Protein AF-A0AAD6AC60-F1 (afdb_monomer)

Organism: NCBI:txid1090488

Solvent-accessible surface area (backbone atoms only — not comparable to full-atom values): 5391 Å² total; per-residue (Å²): 134,84,88,82,85,74,79,76,89,66,81,82,88,84,65,60,90,94,56,91,72,86,87,78,68,71,71,46,75,47,56,92,82,32,43,63,70,67,43,42,76,73,73,52,81,91,83,61,68,45,66,56,90,97,54,96,60,74,40,74,61,83,78,81,75,80,68,76,76,78,81,73,134

InterPro domains:
  IPR013783 Immunoglobulin-like fold [G3DSA:2.60.40.10] (1-70)

pLDDT: mean 82.87, std 13.87, range [43.88, 95.31]

Sequence (73 aa):
MCFDWGESSDQGVSVLEGEVGWLSCPLFSHPSVYNYSSTQSTGHNLLWYRLPEGHDLEQPLVYRQHLPSAVGP

Mean predicted aligned error: 8.29 Å

Structure (mmCIF, N/CA/C/O backbone):
data_AF-A0AAD6AC60-F1
#
_entry.id   AF-A0AAD6AC60-F1
#
loop_
_atom_site.group_PDB
_atom_site.id
_atom_site.type_symbol
_atom_site.label_atom_id
_atom_site.label_alt_id
_atom_site.label_comp_id
_atom_site.label_asym_id
_atom_site.label_entity_id
_atom_site.label_seq_id
_atom_site.pdbx_PDB_ins_code
_atom_site.Cartn_x
_atom_site.Cartn_y
_atom_site.Cartn_z
_atom_site.occupancy
_atom_site.B_iso_or_equiv
_atom_site.auth_seq_id
_atom_site.auth_comp_id
_atom_site.auth_asym_id
_atom_site.auth_atom_id
_atom_site.pdbx_PDB_model_num
ATOM 1 N N . MET A 1 1 ? 7.486 -17.756 -4.172 1.00 72.75 1 ME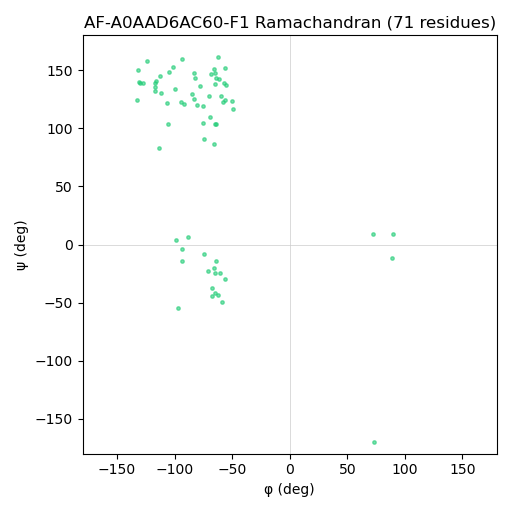T A N 1
ATOM 2 C CA . MET A 1 1 ? 7.548 -17.288 -2.772 1.00 72.75 1 MET A CA 1
ATOM 3 C C . MET A 1 1 ? 7.547 -15.772 -2.835 1.00 72.75 1 MET A C 1
ATOM 5 O O . MET A 1 1 ? 8.305 -15.247 -3.642 1.00 72.75 1 MET A O 1
ATOM 9 N N . CYS A 1 2 ? 6.649 -15.092 -2.124 1.00 82.75 2 CYS A N 1
ATOM 10 C CA . CYS A 1 2 ? 6.607 -13.628 -2.124 1.00 82.75 2 CYS A CA 1
ATOM 11 C C . CYS A 1 2 ? 7.631 -13.083 -1.126 1.00 82.75 2 CYS A C 1
ATOM 13 O O . CYS A 1 2 ? 7.887 -13.723 -0.107 1.00 82.75 2 CYS A O 1
ATOM 15 N N . PHE A 1 3 ? 8.211 -11.923 -1.428 1.00 85.62 3 PHE A N 1
ATOM 16 C CA . PHE A 1 3 ? 8.988 -11.176 -0.447 1.00 85.62 3 PHE A CA 1
ATOM 17 C C . PHE A 1 3 ? 8.022 -10.408 0.446 1.00 85.62 3 PHE A C 1
ATOM 19 O O . PHE A 1 3 ? 7.244 -9.594 -0.052 1.00 85.62 3 PHE A O 1
ATOM 26 N N . ASP A 1 4 ? 8.069 -10.705 1.739 1.00 88.81 4 ASP A N 1
ATOM 27 C CA . ASP A 1 4 ? 7.352 -9.958 2.763 1.00 88.81 4 ASP A CA 1
ATOM 28 C C . ASP A 1 4 ? 8.270 -8.854 3.298 1.00 88.81 4 ASP A C 1
ATOM 30 O O . ASP A 1 4 ? 9.381 -9.124 3.759 1.00 88.81 4 ASP A O 1
ATOM 34 N N . TRP A 1 5 ? 7.817 -7.610 3.166 1.00 86.81 5 TRP A N 1
ATOM 35 C CA . TRP A 1 5 ? 8.544 -6.419 3.605 1.00 86.81 5 TRP A CA 1
ATOM 36 C C . TRP A 1 5 ? 8.145 -5.988 5.023 1.00 86.81 5 TRP A C 1
ATOM 38 O O . TRP A 1 5 ? 8.744 -5.054 5.553 1.00 86.81 5 TRP A O 1
ATOM 48 N N . GLY A 1 6 ? 7.169 -6.664 5.637 1.00 89.25 6 GLY A N 1
ATOM 49 C CA . GLY A 1 6 ? 6.576 -6.272 6.909 1.00 89.25 6 GLY A CA 1
ATOM 50 C C . GLY A 1 6 ? 5.653 -5.054 6.797 1.00 89.25 6 GLY A C 1
ATOM 51 O O . GLY A 1 6 ? 5.291 -4.602 5.709 1.00 89.25 6 GLY A O 1
ATOM 52 N N . GLU A 1 7 ? 5.260 -4.523 7.953 1.00 87.75 7 GLU A N 1
ATOM 53 C CA . GLU A 1 7 ? 4.438 -3.317 8.057 1.00 87.75 7 GLU A CA 1
ATOM 54 C C . GLU A 1 7 ? 5.286 -2.056 7.830 1.00 87.75 7 GLU A C 1
ATOM 56 O O . GLU A 1 7 ? 6.401 -1.938 8.345 1.00 87.75 7 GLU A O 1
ATOM 61 N N . SER A 1 8 ? 4.761 -1.099 7.056 1.00 85.75 8 SER A N 1
ATOM 62 C CA . SER A 1 8 ? 5.437 0.189 6.871 1.00 85.75 8 SER A CA 1
ATOM 63 C C . SER A 1 8 ? 5.503 0.951 8.193 1.00 85.75 8 SER A C 1
ATOM 65 O O . SER A 1 8 ? 4.513 1.041 8.912 1.00 85.75 8 SER A O 1
ATOM 67 N N . SER A 1 9 ? 6.650 1.569 8.478 1.00 83.19 9 SER A N 1
ATOM 68 C CA . SER A 1 9 ? 6.816 2.463 9.629 1.00 83.19 9 SER A CA 1
ATOM 69 C C . SER A 1 9 ? 6.158 3.834 9.444 1.00 83.19 9 SER A C 1
ATOM 71 O O . SER A 1 9 ? 6.166 4.644 10.372 1.00 83.19 9 SER A O 1
ATOM 73 N N . ASP A 1 10 ? 5.658 4.135 8.242 1.00 79.69 10 ASP A N 1
ATOM 74 C CA . ASP A 1 10 ? 4.934 5.377 7.979 1.00 79.69 10 ASP A CA 1
ATOM 75 C C . ASP A 1 10 ? 3.667 5.443 8.846 1.00 79.69 10 ASP A C 1
ATOM 77 O O . ASP A 1 10 ? 3.001 4.433 9.076 1.00 79.69 10 ASP A O 1
ATOM 81 N N . GLN A 1 11 ? 3.321 6.637 9.343 1.00 75.75 11 GLN A N 1
ATOM 82 C CA . GLN A 1 11 ? 2.120 6.799 10.168 1.00 75.75 11 GLN A CA 1
ATOM 83 C C . GLN A 1 11 ? 0.868 6.333 9.415 1.00 75.75 11 GLN A C 1
ATOM 85 O O . GLN A 1 11 ? 0.685 6.637 8.235 1.00 75.75 11 GLN A O 1
ATOM 90 N N . GLY A 1 12 ? -0.017 5.635 10.132 1.00 82.38 12 GLY A N 1
ATOM 91 C CA . GLY A 1 12 ? -1.311 5.218 9.607 1.00 82.38 12 GLY A CA 1
ATOM 92 C C . GLY A 1 12 ? -2.144 6.398 9.098 1.00 82.38 12 GLY A C 1
ATOM 93 O O . GLY A 1 12 ? -2.037 7.529 9.575 1.00 82.38 12 GLY A O 1
ATOM 94 N N . VAL A 1 13 ? -3.008 6.127 8.122 1.00 86.50 13 VAL A N 1
ATOM 95 C CA . VAL A 1 13 ? -3.907 7.137 7.554 1.00 86.50 13 VAL A CA 1
ATOM 96 C C . VAL A 1 13 ? -5.151 7.259 8.432 1.00 86.50 13 VAL A C 1
ATOM 98 O O . VAL A 1 13 ? -5.845 6.275 8.671 1.00 86.50 13 VAL A O 1
ATOM 101 N N . SER A 1 14 ? -5.448 8.475 8.893 1.00 90.50 14 SER A N 1
ATOM 102 C CA . SER A 1 14 ? -6.693 8.794 9.605 1.00 90.50 14 SER A CA 1
ATOM 103 C C . SER A 1 14 ? -7.690 9.448 8.653 1.00 90.50 14 SER A C 1
ATOM 105 O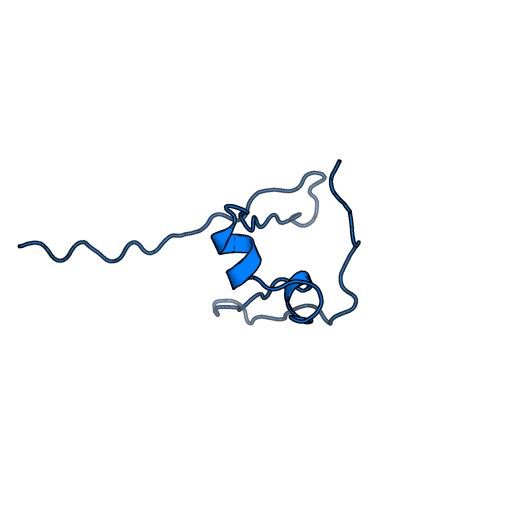 O . SER A 1 14 ? -7.332 10.361 7.911 1.00 90.50 14 SER A O 1
ATOM 107 N N . VAL A 1 15 ? -8.945 9.003 8.688 1.00 90.50 15 VAL A N 1
ATOM 108 C CA . VAL A 1 15 ? -10.036 9.543 7.864 1.00 90.50 15 VAL A CA 1
ATOM 109 C C . VAL A 1 15 ? -11.224 9.815 8.775 1.00 90.50 15 VAL A C 1
ATOM 111 O O . VAL A 1 15 ? -11.498 9.032 9.684 1.00 90.50 15 VAL A O 1
ATOM 114 N N . LEU A 1 16 ? -11.911 10.935 8.554 1.00 95.25 16 LEU A N 1
ATOM 115 C CA . LEU A 1 16 ? -13.140 11.247 9.279 1.00 95.25 16 LEU A CA 1
ATOM 116 C C . LEU A 1 16 ? -14.258 10.285 8.868 1.00 95.25 16 LEU A C 1
ATOM 118 O O . LEU A 1 16 ? -14.342 9.862 7.715 1.00 95.25 16 LEU A O 1
ATOM 122 N N . GLU A 1 17 ? -15.135 9.952 9.811 1.00 94.00 17 GLU A N 1
ATOM 123 C CA . GLU A 1 17 ? -16.285 9.099 9.526 1.00 94.00 17 GLU A CA 1
ATOM 124 C C . GLU A 1 17 ? -17.174 9.735 8.444 1.00 94.00 17 GLU A C 1
ATOM 126 O O . GLU A 1 17 ? -17.565 10.895 8.548 1.00 94.00 17 GLU A O 1
ATOM 131 N N . GLY A 1 18 ? -17.476 8.967 7.393 1.00 93.25 18 GLY A N 1
ATOM 132 C CA . GLY A 1 18 ? -18.269 9.418 6.245 1.00 93.25 18 GLY A CA 1
ATOM 133 C C . GLY A 1 18 ? -17.467 10.068 5.111 1.00 93.25 18 GLY A C 1
ATOM 134 O O . GLY A 1 18 ? -18.005 10.209 4.014 1.00 93.25 18 GLY A O 1
ATOM 135 N N . GLU A 1 19 ? -16.191 10.392 5.328 1.00 94.12 19 GLU A N 1
ATOM 136 C CA . GLU A 1 19 ? -15.328 11.015 4.319 1.00 94.12 19 GLU A CA 1
ATOM 137 C C . GLU A 1 19 ? -14.509 9.989 3.521 1.00 94.12 19 GLU A C 1
ATOM 139 O O . GLU A 1 19 ? -14.285 8.848 3.939 1.00 94.12 19 GLU A O 1
ATOM 144 N N . VAL A 1 20 ? -14.034 10.403 2.344 1.00 89.38 20 VAL A N 1
ATOM 145 C CA . VAL A 1 20 ? -13.167 9.572 1.496 1.00 89.38 20 VAL A CA 1
ATOM 146 C C . VAL A 1 20 ? -11.707 9.711 1.925 1.00 89.38 20 VAL A C 1
ATOM 148 O O . VAL A 1 20 ? -11.174 10.814 2.027 1.00 89.38 20 VAL A O 1
ATOM 151 N N . GLY A 1 21 ? -11.043 8.572 2.118 1.00 88.12 21 GLY A N 1
ATOM 152 C CA . GLY A 1 21 ? -9.607 8.483 2.369 1.00 88.12 21 GLY A CA 1
ATOM 153 C C . GLY A 1 21 ? -8.813 8.068 1.136 1.00 88.12 21 GLY A C 1
ATOM 154 O O . GLY A 1 21 ? -9.310 7.332 0.283 1.00 88.12 21 GLY A O 1
ATOM 155 N N . TRP A 1 22 ? -7.551 8.490 1.083 1.00 87.25 22 TRP A N 1
ATOM 156 C CA . TRP A 1 22 ? -6.601 8.071 0.055 1.00 87.25 22 TRP A CA 1
ATOM 157 C C . TRP A 1 22 ? -5.519 7.195 0.674 1.00 87.25 22 TRP A C 1
ATOM 159 O O . TRP A 1 22 ? -4.918 7.562 1.681 1.00 87.25 22 TRP A O 1
ATOM 169 N N . LEU A 1 23 ? -5.266 6.044 0.052 1.00 87.44 23 LEU A N 1
ATOM 170 C CA . LEU A 1 23 ? -4.188 5.135 0.422 1.00 87.44 23 LEU A CA 1
ATOM 171 C C . LEU A 1 23 ? -3.206 5.025 -0.743 1.00 87.44 23 LEU A C 1
ATOM 173 O O . LEU A 1 23 ? -3.609 4.844 -1.892 1.00 87.44 23 LEU A O 1
ATOM 177 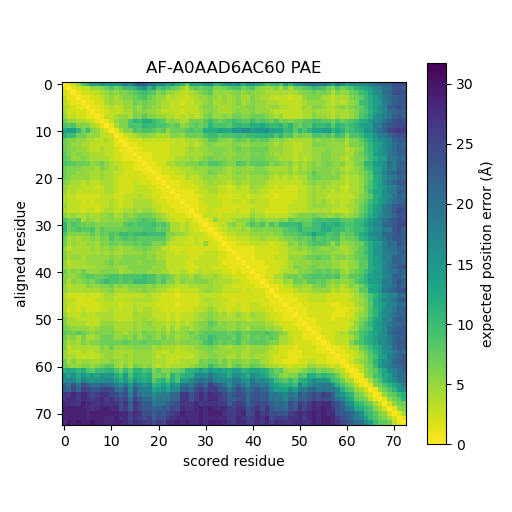N N . SER A 1 24 ? -1.919 5.094 -0.422 1.00 88.75 24 SER A N 1
ATOM 178 C CA . SER A 1 24 ? -0.818 4.894 -1.364 1.00 88.75 24 SER A CA 1
ATOM 179 C C . SER A 1 24 ? -0.022 3.667 -0.936 1.00 88.75 24 SER A C 1
ATOM 181 O O . SER A 1 24 ? 0.199 3.464 0.253 1.00 88.75 24 SER A O 1
ATOM 183 N N . CYS A 1 25 ? 0.401 2.830 -1.887 1.00 89.19 25 CYS A N 1
ATOM 184 C CA . CYS A 1 25 ? 1.204 1.649 -1.567 1.00 89.19 25 CYS A CA 1
ATOM 185 C C . CYS A 1 25 ? 2.652 2.073 -1.243 1.00 89.19 25 CYS A C 1
ATOM 187 O O . CYS A 1 25 ? 3.317 2.614 -2.134 1.00 89.19 25 CYS A O 1
ATOM 189 N N . PRO A 1 26 ? 3.166 1.802 -0.023 1.00 89.56 26 PRO A N 1
ATOM 190 C CA . PRO A 1 26 ? 4.486 2.272 0.413 1.00 89.56 26 PRO A CA 1
ATOM 191 C C . PRO A 1 26 ? 5.650 1.760 -0.441 1.00 89.56 26 PRO A C 1
ATOM 193 O O . PRO A 1 26 ? 6.688 2.414 -0.536 1.00 89.56 26 PRO A O 1
ATOM 196 N N . LEU A 1 27 ? 5.471 0.619 -1.120 1.00 87.62 27 LEU A N 1
ATOM 197 C CA . LEU A 1 27 ? 6.480 0.066 -2.027 1.00 87.62 27 LEU A CA 1
ATOM 198 C C . LEU A 1 27 ? 6.877 1.058 -3.127 1.00 87.62 27 LEU A C 1
ATOM 200 O O . LEU A 1 27 ? 8.024 1.048 -3.558 1.00 87.62 27 LEU A O 1
ATOM 204 N N . PHE A 1 28 ? 5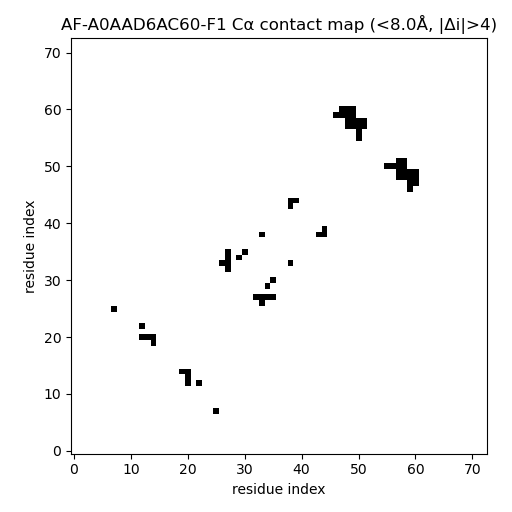.967 1.943 -3.544 1.00 89.81 28 PHE A N 1
ATOM 205 C CA . PHE A 1 28 ? 6.219 2.921 -4.606 1.00 89.81 28 PHE A CA 1
ATOM 206 C C . PHE A 1 28 ? 6.587 4.320 -4.089 1.00 89.81 28 PHE A C 1
ATOM 208 O O . PHE A 1 28 ? 6.781 5.227 -4.898 1.00 89.81 28 PHE A O 1
ATOM 215 N N . SER A 1 29 ? 6.726 4.512 -2.770 1.00 86.38 29 SER A N 1
ATOM 216 C CA . SER A 1 29 ? 7.153 5.794 -2.183 1.00 86.38 29 SER A CA 1
ATOM 217 C C . SER A 1 29 ? 8.586 6.174 -2.580 1.00 86.38 29 SER A C 1
ATOM 219 O O . SER A 1 29 ? 8.928 7.353 -2.624 1.00 86.38 29 SER A O 1
ATOM 221 N N . HIS A 1 30 ? 9.413 5.181 -2.924 1.00 83.56 30 HIS A N 1
ATOM 222 C CA . HIS A 1 30 ? 10.776 5.362 -3.422 1.00 83.56 30 HIS A CA 1
ATOM 223 C C . HIS A 1 30 ? 10.855 4.888 -4.883 1.00 83.56 30 HIS A C 1
ATOM 225 O O . HIS A 1 30 ? 11.264 3.753 -5.140 1.00 83.56 30 HIS A O 1
ATOM 231 N N . PRO A 1 31 ? 10.475 5.733 -5.863 1.00 79.31 31 PRO A N 1
ATOM 232 C CA . PRO A 1 31 ? 10.346 5.330 -7.265 1.00 79.31 31 PRO A CA 1
ATOM 233 C C . PRO A 1 31 ? 11.661 4.893 -7.923 1.00 79.31 31 PRO A C 1
ATOM 235 O O . PRO A 1 31 ? 11.634 4.284 -8.991 1.00 79.31 31 PRO A O 1
ATOM 238 N N . SER A 1 32 ? 12.804 5.190 -7.298 1.00 82.50 32 SER A N 1
ATOM 239 C CA . SER A 1 32 ? 14.121 4.673 -7.683 1.00 82.50 32 SER A CA 1
ATOM 240 C C . SER A 1 32 ? 14.304 3.182 -7.376 1.00 82.50 32 SER A C 1
ATOM 242 O O . SER A 1 32 ? 15.149 2.548 -8.001 1.00 82.50 32 SER A O 1
ATOM 244 N N . VAL A 1 33 ? 13.530 2.628 -6.436 1.00 82.19 33 VAL A N 1
ATOM 245 C CA . VAL A 1 33 ? 13.546 1.207 -6.056 1.00 82.19 33 VAL A CA 1
ATOM 246 C C . VAL A 1 33 ? 12.435 0.456 -6.787 1.00 82.19 33 VAL A C 1
ATOM 248 O O . VAL A 1 33 ? 12.712 -0.495 -7.513 1.00 82.19 33 VAL A O 1
ATOM 251 N N . TYR A 1 34 ? 11.188 0.922 -6.655 1.00 82.12 34 TYR A N 1
ATOM 252 C CA . TYR A 1 34 ? 10.038 0.354 -7.356 1.00 82.12 34 TYR A CA 1
ATOM 253 C C . TYR A 1 34 ? 9.198 1.453 -7.989 1.00 82.12 34 TYR A C 1
ATOM 255 O O . TYR A 1 34 ? 8.695 2.350 -7.317 1.00 82.12 34 TYR A O 1
ATOM 263 N N . ASN A 1 35 ? 8.992 1.348 -9.300 1.00 88.50 35 ASN A N 1
ATOM 264 C CA . ASN A 1 35 ? 8.149 2.266 -10.050 1.00 88.50 35 ASN A CA 1
ATOM 265 C C . ASN A 1 35 ? 6.833 1.581 -10.430 1.00 88.50 35 ASN A C 1
ATOM 267 O O . ASN A 1 35 ? 6.848 0.563 -11.126 1.00 88.50 35 ASN A O 1
ATOM 271 N N . TYR A 1 36 ? 5.704 2.153 -10.005 1.00 88.69 36 TYR A N 1
ATOM 272 C CA . TYR A 1 36 ? 4.385 1.580 -10.276 1.00 88.69 36 TYR A CA 1
ATOM 273 C C . TYR A 1 36 ? 4.110 1.442 -11.779 1.00 88.69 36 TYR A C 1
ATOM 275 O O . TYR A 1 36 ? 3.763 0.358 -12.238 1.00 88.69 36 TYR A O 1
ATOM 283 N N . SER A 1 37 ? 4.333 2.502 -12.559 1.00 88.19 37 SER A N 1
ATOM 284 C CA . SER A 1 37 ? 4.042 2.521 -13.997 1.00 88.19 37 SER A CA 1
ATOM 285 C C .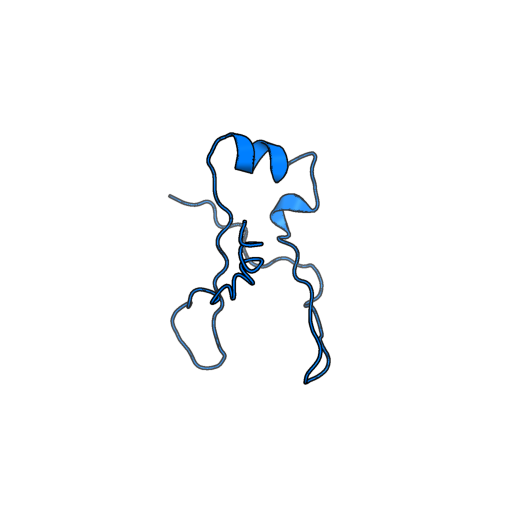 SER A 1 37 ? 4.862 1.489 -14.774 1.00 88.19 37 SER A C 1
ATOM 287 O O . SER A 1 37 ? 4.319 0.771 -15.612 1.00 8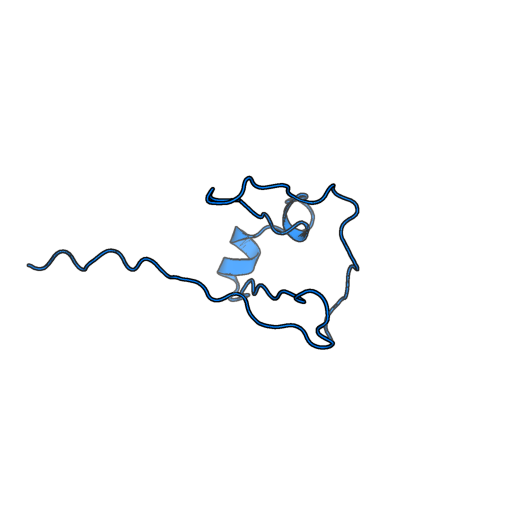8.19 37 SER A O 1
ATOM 289 N N . SER A 1 38 ? 6.158 1.370 -14.473 1.00 89.88 38 SER A N 1
ATOM 290 C CA . SER A 1 38 ? 7.028 0.355 -15.084 1.00 89.88 38 SER A CA 1
ATOM 291 C C . SER A 1 38 ? 6.645 -1.066 -14.659 1.00 89.88 38 SER A C 1
ATOM 293 O O . SER A 1 38 ? 6.699 -1.999 -15.454 1.00 89.88 38 SER A O 1
ATOM 295 N N . THR A 1 39 ? 6.234 -1.247 -13.404 1.00 89.50 39 THR A N 1
ATOM 296 C CA . THR A 1 39 ? 5.799 -2.554 -12.889 1.00 89.50 39 THR A CA 1
ATOM 297 C C . THR A 1 39 ? 4.495 -2.982 -13.565 1.00 89.50 39 THR A C 1
ATOM 299 O O . THR A 1 39 ? 4.384 -4.105 -14.053 1.00 89.50 39 THR A O 1
ATOM 302 N N . GLN A 1 40 ? 3.542 -2.062 -13.703 1.00 90.44 40 GLN A N 1
ATOM 303 C CA . GLN A 1 40 ? 2.268 -2.318 -14.365 1.00 90.44 40 GLN A CA 1
ATOM 304 C C . GLN A 1 40 ? 2.438 -2.634 -15.857 1.00 90.44 40 GLN A C 1
ATOM 306 O O . GLN A 1 40 ? 1.811 -3.563 -16.366 1.00 90.44 40 GLN A O 1
ATOM 311 N N . SER A 1 41 ? 3.311 -1.911 -16.567 1.00 89.69 41 SER A N 1
ATOM 312 C CA . SER A 1 41 ? 3.523 -2.123 -18.008 1.00 89.69 41 SER A CA 1
ATOM 313 C C . SER A 1 41 ? 4.141 -3.485 -18.344 1.00 89.69 41 SER A C 1
ATOM 315 O O . SER A 1 41 ? 3.985 -3.972 -19.461 1.00 89.69 41 SER A O 1
ATOM 317 N N . THR A 1 42 ? 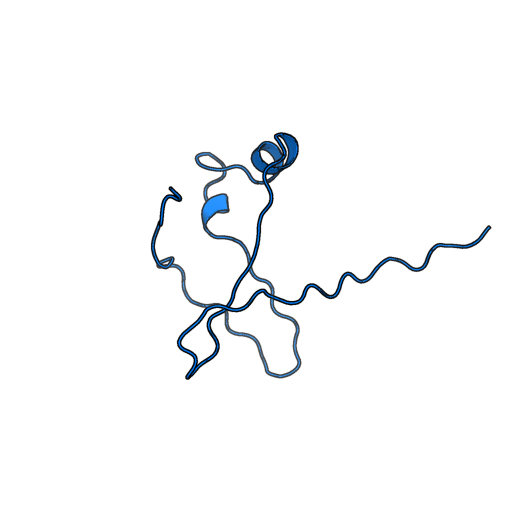4.786 -4.133 -17.372 1.00 91.62 42 THR A N 1
ATOM 318 C CA . THR A 1 42 ? 5.319 -5.500 -17.503 1.00 91.62 42 THR A CA 1
ATOM 319 C C . THR A 1 42 ? 4.306 -6.590 -17.138 1.00 91.62 42 THR A C 1
ATOM 321 O O . THR A 1 42 ? 4.656 -7.768 -17.119 1.00 91.62 42 THR A O 1
ATOM 324 N N . GLY A 1 43 ? 3.047 -6.223 -16.873 1.00 90.44 43 GLY A N 1
ATOM 325 C CA . GLY A 1 43 ? 1.955 -7.161 -16.600 1.00 90.44 43 GLY A CA 1
ATOM 326 C C . GLY A 1 43 ? 1.780 -7.538 -15.127 1.00 90.44 43 GLY A C 1
ATOM 327 O O . GLY A 1 43 ? 0.988 -8.430 -14.823 1.00 90.44 43 GLY A O 1
ATOM 328 N N . HIS A 1 44 ? 2.483 -6.876 -14.204 1.00 88.25 44 HIS A N 1
ATOM 329 C CA . HIS A 1 44 ? 2.275 -7.072 -12.769 1.00 88.25 44 HIS A CA 1
ATOM 330 C C . HIS A 1 44 ? 1.085 -6.241 -12.270 1.00 88.25 44 HIS A C 1
ATOM 332 O O . HIS A 1 44 ? 0.882 -5.103 -12.693 1.00 88.25 44 HIS A O 1
ATOM 338 N N . ASN A 1 45 ? 0.316 -6.797 -11.331 1.00 87.81 45 ASN A N 1
ATOM 339 C CA . ASN A 1 45 ? -0.859 -6.147 -10.748 1.00 87.81 45 ASN A CA 1
ATOM 340 C C . ASN A 1 45 ? -0.629 -5.808 -9.272 1.00 87.81 45 ASN A C 1
ATOM 342 O O . ASN A 1 45 ? -0.001 -6.579 -8.548 1.00 87.81 45 ASN A O 1
ATOM 346 N N . LEU A 1 46 ? -1.186 -4.681 -8.821 1.00 88.56 46 LEU A N 1
ATOM 347 C CA . LEU A 1 46 ? -1.258 -4.321 -7.405 1.00 88.56 46 LEU A CA 1
ATOM 348 C C . LEU A 1 46 ? -2.611 -4.765 -6.841 1.00 88.56 46 LEU A C 1
ATOM 350 O O . LEU A 1 46 ? -3.657 -4.343 -7.330 1.00 88.56 46 LEU A O 1
ATOM 354 N N . LEU A 1 47 ? -2.578 -5.599 -5.804 1.00 89.38 47 LEU A N 1
ATOM 355 C CA . LEU A 1 47 ? -3.760 -6.105 -5.111 1.00 89.38 47 LEU A CA 1
ATOM 356 C C . LEU A 1 47 ? -3.756 -5.596 -3.671 1.00 89.38 47 LEU A C 1
ATOM 358 O O . LEU A 1 47 ? -2.703 -5.557 -3.039 1.00 89.38 47 LEU A O 1
ATOM 362 N N . TRP A 1 48 ? -4.929 -5.235 -3.158 1.00 90.69 48 TRP A N 1
ATOM 363 C CA . TRP A 1 48 ? -5.087 -4.768 -1.786 1.00 90.69 48 TRP A CA 1
ATOM 364 C C . TRP A 1 48 ? -5.982 -5.704 -0.981 1.00 90.69 48 TRP A C 1
ATOM 366 O O . TRP A 1 48 ? -7.094 -6.042 -1.398 1.00 90.69 48 TRP A O 1
ATOM 376 N N . TYR A 1 49 ? -5.503 -6.056 0.205 1.00 91.88 49 TYR A N 1
ATOM 377 C CA . TYR A 1 49 ? -6.214 -6.839 1.205 1.00 91.88 49 TYR A CA 1
ATOM 378 C C . TYR A 1 49 ? -6.255 -6.053 2.515 1.00 91.88 49 TYR A C 1
ATOM 380 O O . TYR A 1 49 ? -5.455 -5.143 2.732 1.00 91.88 49 TYR A O 1
ATOM 388 N N . ARG A 1 50 ? -7.218 -6.380 3.374 1.00 91.38 50 ARG A N 1
ATOM 389 C CA . ARG A 1 50 ? -7.318 -5.852 4.734 1.00 91.38 50 ARG A CA 1
ATOM 390 C C . ARG A 1 50 ? -7.554 -6.987 5.718 1.00 91.38 50 ARG A C 1
ATOM 392 O O . ARG A 1 50 ? -8.247 -7.946 5.383 1.00 91.38 50 ARG A O 1
ATOM 399 N N . LEU A 1 51 ? -7.076 -6.824 6.944 1.00 93.25 51 LEU A N 1
ATOM 400 C CA . LEU A 1 51 ? -7.441 -7.661 8.080 1.00 93.25 51 LEU A CA 1
ATOM 401 C C . LEU A 1 51 ? -8.389 -6.860 8.984 1.00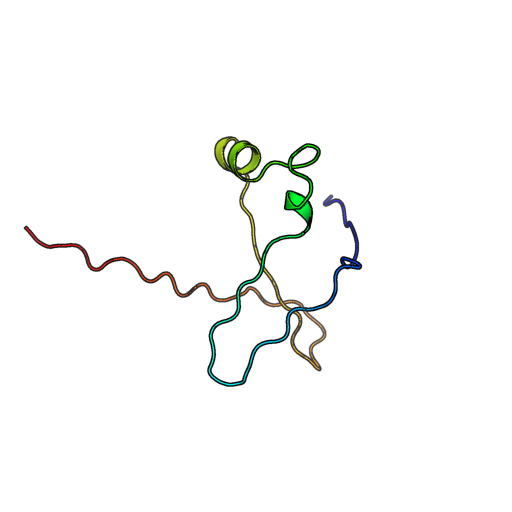 93.25 51 LEU A C 1
ATOM 403 O O . LEU A 1 51 ? -7.937 -5.930 9.651 1.00 93.25 51 LEU A O 1
ATOM 407 N N . PRO A 1 52 ? -9.708 -7.123 8.964 1.00 90.94 52 PRO A N 1
ATOM 408 C CA . PRO A 1 52 ? -10.625 -6.431 9.860 1.00 90.94 52 PRO A CA 1
ATOM 409 C C . PRO A 1 52 ? -10.348 -6.805 11.317 1.00 90.94 52 PRO A C 1
ATOM 411 O O . PRO A 1 52 ? -9.925 -7.921 11.611 1.00 90.94 52 PRO A O 1
ATOM 414 N N . GLU A 1 53 ? -10.644 -5.891 12.238 1.00 92.50 53 GLU A N 1
ATOM 415 C CA . GLU A 1 53 ? -10.486 -6.152 13.667 1.00 92.50 53 GLU A CA 1
ATOM 416 C C . GLU A 1 53 ? -11.269 -7.409 14.091 1.00 92.50 53 GLU A C 1
ATOM 418 O O . GLU A 1 53 ? -12.389 -7.661 13.628 1.00 92.50 53 GLU A O 1
ATOM 423 N N . GLY A 1 54 ? -10.641 -8.242 14.925 1.00 94.94 54 GLY A N 1
ATOM 424 C CA . GLY A 1 54 ? -11.212 -9.501 15.409 1.00 94.94 54 GLY A CA 1
ATOM 425 C C . GLY A 1 54 ? -11.291 -10.635 14.379 1.00 94.94 54 GLY A C 1
ATOM 426 O O . GLY A 1 54 ? -11.934 -11.642 14.662 1.00 94.94 54 GLY A O 1
ATOM 427 N N . HIS A 1 55 ? -10.683 -10.487 13.198 1.00 93.38 55 HIS A N 1
ATOM 428 C CA . HIS A 1 55 ? -10.582 -11.559 12.206 1.00 93.38 55 HIS A CA 1
ATOM 429 C C . HIS A 1 55 ? -9.168 -12.142 12.163 1.00 93.38 55 HIS A C 1
ATOM 431 O O . HIS A 1 55 ? -8.191 -11.420 12.332 1.00 93.38 55 HIS A O 1
ATOM 437 N N . ASP A 1 56 ? -9.078 -13.437 11.852 1.00 95.06 56 ASP A N 1
ATOM 438 C CA . ASP A 1 56 ? -7.802 -14.159 11.744 1.00 95.06 56 ASP A CA 1
ATOM 439 C C . ASP A 1 56 ? -7.245 -14.199 10.309 1.00 95.06 56 ASP A C 1
ATOM 441 O O . ASP A 1 56 ? -6.091 -14.565 10.099 1.00 95.06 56 ASP A O 1
ATOM 445 N N . LEU A 1 57 ? -8.069 -13.865 9.305 1.00 95.31 57 LEU A N 1
ATOM 446 C CA . LEU A 1 57 ? -7.730 -13.981 7.885 1.00 95.31 57 LEU A CA 1
ATOM 447 C C . LEU A 1 57 ? -7.957 -12.674 7.127 1.00 95.31 57 LEU A C 1
ATOM 449 O O . LEU A 1 57 ? -8.977 -11.996 7.298 1.00 95.31 57 LEU A O 1
ATOM 453 N N . GLU A 1 58 ? -7.017 -12.374 6.233 1.00 94.19 58 GLU A N 1
ATOM 454 C CA . GLU A 1 58 ? -7.094 -11.249 5.309 1.00 94.19 58 GLU A CA 1
ATOM 455 C C . GLU A 1 58 ? -8.248 -11.406 4.311 1.00 94.19 58 GLU A C 1
ATOM 457 O O . GLU A 1 58 ? -8.600 -12.505 3.876 1.00 94.19 58 GLU A O 1
ATOM 462 N N . GLN A 1 59 ? -8.826 -10.274 3.919 1.00 93.38 59 GLN A N 1
ATOM 463 C CA . GLN A 1 59 ? -9.944 -10.189 2.987 1.00 93.38 59 GLN A CA 1
ATOM 464 C C . GLN A 1 59 ? -9.631 -9.169 1.888 1.00 93.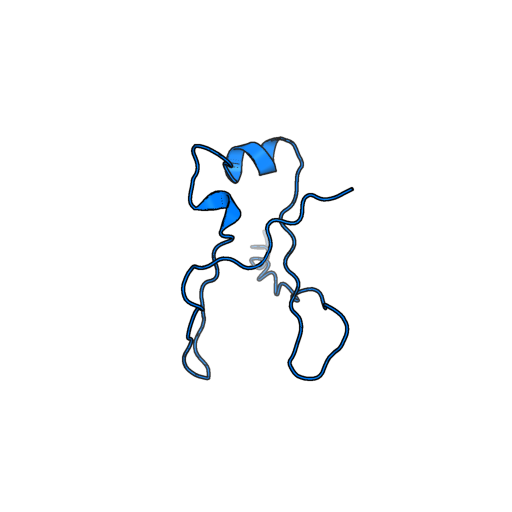38 59 GLN A C 1
ATOM 466 O O . GLN A 1 59 ? -9.086 -8.103 2.188 1.00 93.38 59 GLN A O 1
ATOM 471 N N . PRO A 1 60 ? -9.973 -9.444 0.618 1.00 91.31 60 PRO A N 1
ATOM 472 C CA . PRO A 1 60 ? -9.723 -8.505 -0.469 1.00 91.31 60 PRO A CA 1
ATOM 473 C C . PRO A 1 60 ? -10.529 -7.217 -0.275 1.00 91.31 60 PRO A C 1
ATOM 475 O O . PRO A 1 60 ? -11.688 -7.249 0.154 1.00 91.31 60 PRO A O 1
ATOM 478 N N . LEU A 1 61 ? -9.943 -6.073 -0.631 1.00 87.81 61 LEU A N 1
ATOM 479 C CA . LEU A 1 61 ? -10.711 -4.835 -0.729 1.00 87.81 61 LEU A CA 1
ATOM 480 C C . LEU A 1 61 ? -11.650 -4.911 -1.936 1.00 87.81 61 LEU A C 1
ATOM 482 O O . LEU A 1 61 ? -11.237 -5.185 -3.062 1.00 87.81 61 LEU A O 1
ATOM 486 N N . VAL A 1 62 ? -12.934 -4.640 -1.704 1.00 79.69 62 VAL A N 1
ATOM 487 C CA . VAL A 1 62 ? -13.921 -4.571 -2.783 1.00 79.69 62 VAL A CA 1
ATOM 488 C C . VAL A 1 62 ? -13.731 -3.254 -3.527 1.00 79.69 62 VAL A C 1
ATOM 490 O O . VAL A 1 62 ? -14.142 -2.193 -3.056 1.00 79.69 62 VAL A O 1
ATOM 493 N N . TYR A 1 63 ? -13.130 -3.316 -4.713 1.00 66.81 63 TYR A N 1
ATOM 494 C CA . TYR A 1 63 ? -13.089 -2.174 -5.617 1.00 66.81 63 TYR A CA 1
ATOM 495 C C . TYR A 1 63 ? -14.497 -1.904 -6.147 1.00 66.81 63 TYR A C 1
ATOM 497 O O . TYR A 1 63 ? -15.012 -2.653 -6.979 1.00 66.81 63 TYR A O 1
ATOM 505 N N . ARG A 1 64 ? -15.124 -0.802 -5.724 1.00 63.47 64 ARG A N 1
ATOM 506 C CA . ARG A 1 64 ? -16.205 -0.222 -6.527 1.00 63.47 64 ARG A CA 1
ATOM 507 C C . ARG A 1 64 ? -15.560 0.474 -7.712 1.00 63.47 64 ARG A C 1
ATOM 509 O O . ARG A 1 64 ? -15.185 1.640 -7.635 1.00 63.47 64 ARG A O 1
ATOM 516 N N . GLN A 1 65 ? -15.401 -0.258 -8.807 1.00 56.03 65 GLN A N 1
ATOM 517 C CA . GLN A 1 65 ? -15.129 0.369 -10.090 1.00 56.03 65 GLN A CA 1
ATOM 518 C C . GLN A 1 65 ? -16.361 1.209 -10.438 1.00 56.03 65 GLN A C 1
ATOM 520 O O . GLN A 1 65 ? -17.399 0.673 -10.824 1.00 56.03 65 GLN A O 1
ATOM 525 N N . HIS A 1 66 ? -16.274 2.528 -10.271 1.00 51.53 66 HIS A N 1
ATOM 526 C CA . HIS A 1 66 ? -17.166 3.429 -10.985 1.00 51.53 66 HIS A CA 1
ATOM 527 C C . HIS A 1 66 ? -16.816 3.292 -12.468 1.00 51.53 66 HIS A C 1
ATOM 529 O O . HIS A 1 66 ? -15.956 4.003 -12.981 1.00 51.53 66 HIS A O 1
ATOM 535 N N . LEU A 1 67 ? -17.429 2.319 -13.145 1.00 45.44 67 LEU A N 1
ATOM 536 C CA . LEU A 1 67 ? -17.412 2.277 -14.598 1.00 45.44 67 LEU A CA 1
ATOM 537 C C . LEU A 1 67 ? -18.037 3.597 -15.071 1.00 45.44 67 LEU A C 1
ATOM 539 O O . LEU A 1 67 ? -19.168 3.889 -14.662 1.00 45.44 67 LEU A O 1
ATOM 543 N N . PRO A 1 68 ? -17.340 4.422 -15.875 1.00 43.88 68 PRO A N 1
ATOM 544 C CA . PRO A 1 68 ? -18.010 5.528 -16.535 1.00 43.88 68 PRO A CA 1
ATOM 545 C C . PRO A 1 68 ? -19.162 4.913 -17.330 1.00 43.88 68 PRO A C 1
ATOM 547 O O . PRO A 1 68 ? -18.951 3.969 -18.094 1.00 43.88 68 PRO A O 1
ATOM 550 N N . SER A 1 69 ? -20.391 5.381 -17.081 1.00 45.03 69 SER A N 1
ATOM 551 C CA . SER A 1 69 ? -21.537 4.977 -17.896 1.00 45.03 69 SER A CA 1
ATOM 552 C C . SER A 1 69 ? -21.138 5.170 -19.348 1.00 45.03 69 SER A C 1
ATOM 554 O O . SER A 1 69 ? -20.700 6.260 -19.719 1.00 45.03 69 SER A O 1
ATOM 556 N N . ALA A 1 70 ? -21.219 4.095 -20.133 1.00 49.47 70 ALA A N 1
ATOM 557 C CA . ALA A 1 70 ? -21.001 4.161 -21.562 1.00 49.47 70 ALA A CA 1
ATOM 558 C C . ALA A 1 70 ? -21.847 5.320 -22.099 1.00 49.47 70 ALA A C 1
ATOM 560 O O . ALA A 1 70 ? -23.072 5.311 -21.964 1.00 49.47 70 ALA A O 1
ATOM 561 N N . VAL A 1 71 ? -21.187 6.344 -22.641 1.00 53.09 71 VAL A N 1
ATOM 562 C CA . VAL A 1 71 ? -21.871 7.347 -23.450 1.00 53.09 71 VAL A CA 1
ATOM 563 C C . VAL A 1 71 ? -22.362 6.575 -24.668 1.00 53.09 71 VAL A C 1
ATOM 565 O O . VAL A 1 71 ? -21.565 6.129 -25.491 1.00 53.09 71 VAL A O 1
ATOM 568 N N . GLY A 1 72 ? -23.664 6.285 -24.672 1.00 51.28 72 GLY A N 1
ATOM 569 C CA . GLY A 1 72 ? -24.352 5.670 -25.799 1.00 51.28 72 GLY A CA 1
ATOM 570 C C . GLY A 1 72 ? -24.288 6.567 -27.042 1.00 51.28 72 GLY A C 1
ATOM 571 O O . GLY A 1 72 ? -23.973 7.750 -26.903 1.00 51.28 72 GLY A O 1
ATOM 572 N N . PRO A 1 73 ? -24.537 5.981 -28.226 1.00 49.03 73 PRO A N 1
ATOM 573 C CA . PRO A 1 73 ? -24.239 6.564 -29.536 1.00 49.03 73 PRO A CA 1
ATOM 574 C C . PRO A 1 73 ? -24.921 7.908 -29.809 1.00 49.03 73 PRO A C 1
ATOM 576 O O . PRO A 1 73 ? -26.042 8.126 -29.294 1.00 49.03 73 PRO A O 1
#

Nearest PDB structures (foldseek):
  6tdu-assembly1_G  TM=1.892E-01  e=6.198E+00  Euglena gracilis

Secondary structure (DSSP, 8-state):
-PPP-----SPPPP--TTSPP----GGGSSTTT--HHHHHHTT-----EE--TT-SS-EE------PPPP---

Foldseek 3Di:
DDDDPDDDPPDDDDDDPPDDDDDDDVCCVPVVRPNPVVCVVVPDDDWDWDDDPPHPDIDGDDDPPPDPPPPDD

Radius of gyration: 16.08 Å; Cα contacts (8 Å, |Δi|>4): 34; chains: 1; bounding box: 38×28×45 Å